Protein AF-A0A9C9NF87-F1 (afdb_monomer_lite)

Sequence (68 aa):
MPSIAAYEFSDFVETAVFLKDQPVFAVADGTVRFPAGGERVVEAHPGGLLSARYDPYGRRLLTGGEDG

InterPro domains:
  IPR001680 WD40 repeat [PS50082] (42-68)

Organism: NCBI:txid182270

Secondary structure (DSSP, 8-state):
---------SS-EEEEEEETTEEEEEETTTEEEE-TTS-EEEE--TT-EEEEEEETTTTEEEEEES--

pLDDT: mean 94.73, std 5.49, range [66.94, 98.62]

Structure (mmCIF, N/CA/C/O backbone):
data_AF-A0A9C9NF87-F1
#
_entry.id   AF-A0A9C9NF87-F1
#
loop_
_atom_site.group_PDB
_atom_site.id
_atom_site.type_symbol
_atom_site.label_atom_id
_atom_site.label_alt_id
_atom_site.label_comp_id
_atom_site.label_asym_id
_atom_site.label_entity_id
_atom_site.label_seq_id
_atom_site.pdbx_PDB_ins_code
_atom_site.Cartn_x
_atom_site.Cartn_y
_atom_site.Cartn_z
_atom_site.occupancy
_atom_site.B_iso_or_equiv
_atom_site.au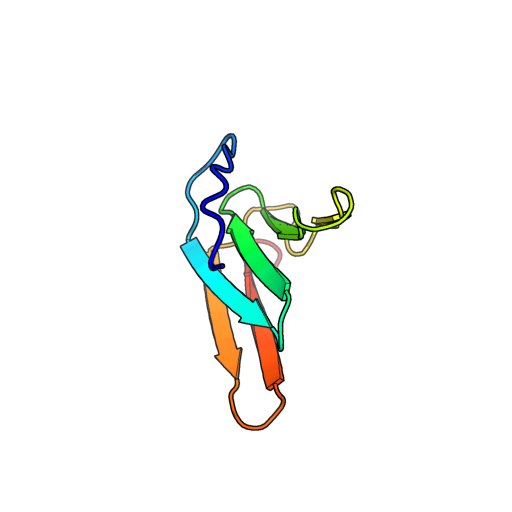th_seq_id
_atom_site.auth_comp_id
_atom_site.auth_asym_id
_atom_site.auth_atom_id
_atom_site.pdbx_PDB_model_num
ATOM 1 N N . MET A 1 1 ? -5.997 6.234 24.279 1.00 66.94 1 MET A N 1
ATOM 2 C CA . MET A 1 1 ? -5.211 7.394 23.804 1.00 66.94 1 MET A CA 1
ATOM 3 C C . MET A 1 1 ? -4.808 7.115 22.370 1.00 66.94 1 MET A C 1
ATOM 5 O O . MET A 1 1 ? -4.401 5.984 22.127 1.00 66.94 1 MET A O 1
ATOM 9 N N . PRO A 1 2 ? -4.949 8.063 21.432 1.00 80.50 2 PRO A N 1
ATOM 10 C CA . PRO A 1 2 ? -4.337 7.908 20.118 1.00 80.50 2 PRO A CA 1
ATOM 11 C C . PRO A 1 2 ? -2.814 7.822 20.286 1.00 80.50 2 PRO A C 1
ATOM 13 O O . PRO A 1 2 ? -2.236 8.582 21.062 1.00 80.50 2 PRO A O 1
ATOM 16 N N . SER A 1 3 ? -2.178 6.875 19.603 1.00 83.81 3 SER A N 1
ATOM 17 C CA . SER A 1 3 ? -0.722 6.762 19.518 1.00 83.81 3 SER A CA 1
ATOM 18 C C . SER A 1 3 ? -0.258 7.216 18.142 1.00 83.81 3 SER A C 1
ATOM 20 O O . SER A 1 3 ? -0.913 6.919 17.144 1.00 83.81 3 SER A O 1
ATOM 22 N N . ILE A 1 4 ? 0.883 7.896 18.086 1.00 88.12 4 ILE A N 1
ATOM 23 C CA . ILE A 1 4 ? 1.555 8.235 16.831 1.00 88.12 4 ILE A CA 1
ATOM 24 C C . ILE A 1 4 ? 2.652 7.196 16.602 1.00 88.12 4 ILE A C 1
ATOM 26 O O . ILE A 1 4 ? 3.443 6.934 17.507 1.00 88.12 4 ILE A O 1
ATOM 30 N N . ALA A 1 5 ? 2.688 6.611 15.407 1.00 89.44 5 ALA A N 1
ATOM 31 C CA . ALA A 1 5 ? 3.751 5.720 14.959 1.00 89.44 5 ALA A CA 1
ATOM 32 C C . ALA A 1 5 ? 4.322 6.255 13.642 1.00 89.44 5 ALA A C 1
ATOM 34 O O . ALA A 1 5 ? 3.557 6.614 12.746 1.00 89.44 5 ALA A O 1
ATOM 35 N N . ALA A 1 6 ? 5.648 6.330 13.549 1.00 91.88 6 ALA A N 1
ATOM 36 C CA . ALA A 1 6 ? 6.347 6.689 12.321 1.00 91.88 6 ALA A CA 1
ATOM 37 C C . ALA A 1 6 ? 6.697 5.419 11.537 1.00 91.88 6 ALA A C 1
ATOM 39 O O . ALA A 1 6 ? 7.110 4.422 12.133 1.00 91.88 6 ALA A O 1
ATOM 40 N N . TYR A 1 7 ? 6.538 5.474 10.216 1.00 93.69 7 TYR A N 1
ATOM 41 C CA . TYR A 1 7 ? 6.907 4.402 9.298 1.00 93.69 7 TYR A CA 1
ATOM 42 C C . TYR A 1 7 ? 7.761 4.987 8.181 1.00 93.69 7 TYR A C 1
ATOM 44 O O . TYR A 1 7 ? 7.380 5.987 7.577 1.00 93.69 7 TYR A O 1
ATOM 52 N N . GLU A 1 8 ? 8.900 4.352 7.934 1.00 94.31 8 GLU A N 1
ATOM 53 C CA . GLU A 1 8 ? 9.850 4.732 6.894 1.00 94.31 8 GLU A CA 1
ATOM 54 C C . GLU A 1 8 ? 9.783 3.700 5.768 1.00 94.31 8 GLU A C 1
ATOM 56 O O . GLU 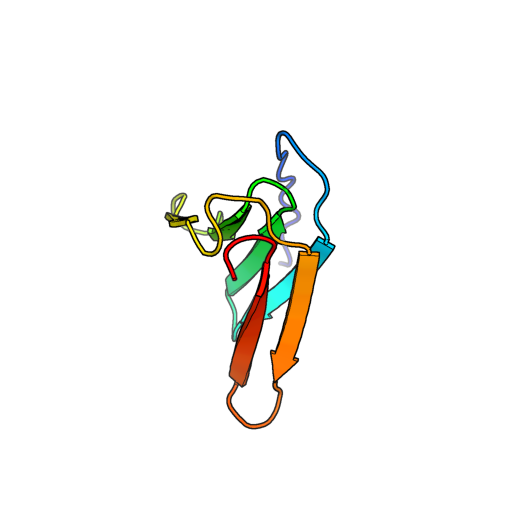A 1 8 ? 9.769 2.494 6.026 1.00 94.31 8 GLU A O 1
ATOM 61 N N . PHE A 1 9 ? 9.759 4.174 4.526 1.00 95.81 9 PHE A N 1
ATOM 62 C C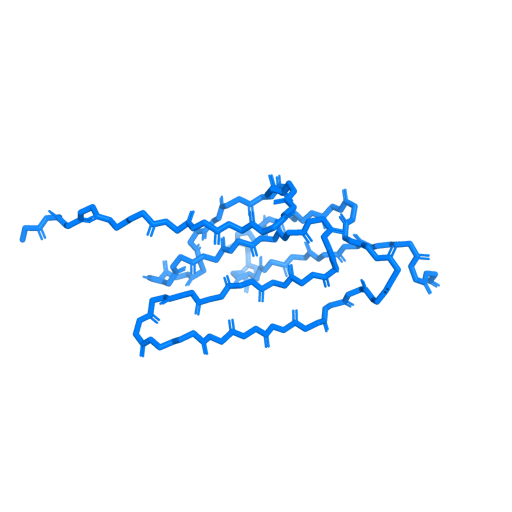A . PHE A 1 9 ? 9.760 3.337 3.329 1.00 95.81 9 PHE A CA 1
ATOM 63 C C . PHE A 1 9 ? 10.880 3.793 2.395 1.00 95.81 9 PHE A C 1
ATOM 65 O O . PHE A 1 9 ? 11.252 4.964 2.382 1.00 95.81 9 PHE A O 1
ATOM 72 N N . SER A 1 10 ? 11.438 2.861 1.624 1.00 93.12 10 SER A N 1
ATOM 73 C CA . SER A 1 10 ? 12.574 3.118 0.729 1.00 93.12 10 SER A CA 1
ATOM 74 C C . SER A 1 10 ? 12.206 3.858 -0.560 1.00 93.12 10 SER A C 1
ATOM 76 O O . SER A 1 10 ? 13.103 4.182 -1.333 1.00 93.12 10 SER A O 1
ATOM 78 N N . ASP A 1 11 ? 10.917 4.099 -0.798 1.00 97.69 11 ASP A N 1
ATOM 79 C CA . ASP A 1 11 ? 10.396 4.757 -1.996 1.00 97.69 11 ASP A CA 1
ATOM 80 C C . ASP A 1 11 ? 9.139 5.586 -1.666 1.00 97.69 11 ASP A C 1
ATOM 82 O O . ASP A 1 11 ? 8.640 5.571 -0.534 1.00 97.69 11 ASP A O 1
ATOM 86 N N . PHE A 1 12 ? 8.625 6.327 -2.646 1.00 97.75 12 PHE A N 1
ATOM 87 C CA . PHE A 1 12 ? 7.470 7.201 -2.502 1.00 97.75 12 PHE A CA 1
ATOM 88 C C . PHE A 1 12 ? 6.216 6.429 -2.092 1.00 97.75 12 PHE A C 1
ATOM 90 O O . PHE A 1 12 ? 5.824 5.444 -2.715 1.00 97.75 12 PHE A O 1
ATOM 97 N N . VAL A 1 13 ? 5.526 6.936 -1.073 1.00 98.38 13 VAL A N 1
ATOM 98 C CA . VAL A 1 13 ? 4.167 6.500 -0.749 1.00 98.38 13 VAL A CA 1
ATOM 99 C C . VAL A 1 13 ? 3.204 7.194 -1.711 1.00 98.38 13 VAL A C 1
ATOM 101 O O . VAL A 1 13 ? 3.010 8.404 -1.619 1.00 98.38 13 VAL A O 1
ATOM 104 N N . GLU A 1 14 ? 2.589 6.436 -2.618 1.00 98.25 14 GLU A N 1
ATOM 105 C CA . GLU A 1 14 ? 1.584 6.959 -3.554 1.00 98.25 14 GLU A CA 1
ATOM 106 C C . GLU A 1 14 ? 0.259 7.228 -2.833 1.00 98.25 14 GLU A C 1
ATOM 108 O O . GLU A 1 14 ? -0.354 8.277 -3.026 1.00 98.25 14 GLU A O 1
ATOM 113 N N . THR A 1 15 ? -0.148 6.316 -1.943 1.00 98.56 15 THR A N 1
ATOM 114 C CA . THR A 1 15 ? -1.371 6.447 -1.141 1.00 98.56 15 THR A CA 1
ATOM 115 C C . THR A 1 15 ? -1.173 5.882 0.260 1.00 98.56 15 THR A C 1
ATOM 117 O O . THR A 1 15 ? -0.747 4.741 0.431 1.00 98.56 15 THR A O 1
ATOM 120 N N . ALA A 1 16 ? -1.579 6.650 1.272 1.00 97.88 16 ALA A N 1
ATOM 121 C CA . ALA A 1 16 ? -1.767 6.177 2.641 1.00 97.88 16 ALA A CA 1
ATOM 122 C C . ALA A 1 16 ? -3.265 6.149 2.973 1.00 97.88 16 ALA A C 1
ATOM 124 O O . ALA A 1 16 ? -3.968 7.145 2.791 1.00 97.88 16 ALA A O 1
ATOM 125 N N . VAL A 1 17 ? -3.770 5.016 3.462 1.00 97.50 17 VAL A N 1
ATOM 126 C CA . VAL A 1 17 ? -5.191 4.846 3.792 1.00 97.50 17 VAL A CA 1
ATOM 127 C C . VAL A 1 17 ? -5.383 3.913 4.980 1.00 97.50 17 VAL A C 1
ATOM 129 O O . VAL A 1 17 ? -4.525 3.096 5.296 1.00 97.50 17 VAL A O 1
ATOM 132 N N . PHE A 1 18 ? -6.544 3.997 5.621 1.00 94.88 18 PHE A N 1
ATOM 133 C CA . PHE A 1 18 ? -7.002 2.960 6.535 1.00 94.88 18 PHE A CA 1
ATOM 134 C C . PHE A 1 18 ? -7.928 1.985 5.813 1.00 94.88 18 PHE A C 1
ATOM 136 O O . PHE A 1 18 ? -9.009 2.358 5.352 1.00 94.88 18 PHE A O 1
ATOM 143 N N . LEU A 1 19 ? -7.530 0.715 5.755 1.00 95.00 19 LEU A N 1
ATOM 144 C CA . LEU A 1 19 ? -8.446 -0.369 5.419 1.00 95.00 19 LEU A CA 1
ATOM 145 C C . LEU A 1 19 ? -9.035 -0.899 6.720 1.00 95.00 19 LEU A C 1
ATOM 147 O O . LEU A 1 19 ? -8.381 -1.613 7.476 1.00 95.00 19 LEU A O 1
ATOM 151 N N . LYS A 1 20 ? -10.291 -0.521 6.978 1.00 91.25 20 LYS A N 1
ATOM 152 C CA . LYS A 1 20 ? -10.923 -0.661 8.296 1.00 91.25 20 LYS A CA 1
ATOM 153 C C . LYS A 1 20 ? -10.117 0.116 9.350 1.00 91.25 20 LYS A C 1
ATOM 155 O O . LYS A 1 20 ? -10.092 1.337 9.307 1.00 91.25 20 LYS A O 1
ATOM 160 N N . ASP A 1 21 ? -9.491 -0.588 10.274 1.00 90.56 21 ASP A N 1
ATOM 161 C CA . ASP A 1 21 ? -8.728 -0.115 11.421 1.00 90.56 21 ASP A CA 1
ATOM 162 C C . ASP A 1 21 ? -7.210 -0.293 11.236 1.00 90.56 21 ASP A C 1
ATOM 164 O O . ASP A 1 21 ? -6.427 0.084 12.106 1.00 90.56 21 ASP A O 1
ATOM 168 N N . GLN A 1 22 ? -6.779 -0.807 10.080 1.00 93.19 22 GLN A N 1
ATOM 169 C CA . GLN A 1 22 ? -5.373 -1.038 9.773 1.00 93.19 22 GLN A CA 1
ATOM 170 C C . GLN A 1 22 ? -4.819 0.058 8.848 1.00 93.19 22 GLN A C 1
ATOM 172 O O . GLN A 1 22 ? -5.405 0.292 7.787 1.00 93.19 22 GLN A O 1
ATOM 177 N N . PRO A 1 23 ? -3.701 0.722 9.203 1.00 95.56 23 PRO A N 1
ATOM 178 C CA . PRO A 1 23 ? -3.009 1.625 8.292 1.00 95.56 23 PRO A CA 1
ATOM 179 C C . PRO A 1 23 ? -2.333 0.824 7.176 1.00 95.56 23 PRO A C 1
ATOM 181 O O . PRO A 1 23 ? -1.698 -0.204 7.427 1.00 95.56 23 PRO A O 1
ATOM 184 N N . VAL A 1 24 ? -2.479 1.308 5.947 1.00 97.94 24 VAL A N 1
ATOM 185 C CA . VAL A 1 24 ? -1.981 0.683 4.723 1.00 97.94 24 VAL A CA 1
ATOM 186 C C . VAL A 1 24 ? -1.309 1.742 3.863 1.00 97.94 24 VAL A C 1
ATOM 188 O O . VAL A 1 24 ? -1.849 2.836 3.687 1.00 97.94 24 VAL A O 1
ATOM 191 N N . PHE A 1 25 ? -0.148 1.405 3.312 1.00 98.38 25 PHE A N 1
ATOM 192 C CA . PHE A 1 25 ? 0.642 2.293 2.464 1.00 98.38 25 PHE A CA 1
ATOM 193 C C . PHE A 1 25 ? 0.908 1.602 1.128 1.00 98.38 25 PHE A C 1
ATOM 195 O O . PHE A 1 25 ? 1.499 0.526 1.106 1.00 98.38 25 PHE A O 1
ATOM 202 N N . ALA A 1 26 ? 0.452 2.194 0.029 1.00 98.62 26 ALA A N 1
ATOM 203 C CA . ALA A 1 26 ? 0.848 1.803 -1.319 1.00 98.62 26 ALA A CA 1
ATOM 204 C C . ALA A 1 26 ? 2.137 2.546 -1.679 1.00 98.62 26 ALA A C 1
ATOM 206 O O . ALA A 1 26 ? 2.171 3.778 -1.621 1.00 98.62 26 ALA A O 1
ATOM 207 N N . VAL A 1 27 ? 3.189 1.800 -2.000 1.00 98.62 27 VAL A N 1
ATOM 208 C CA . VAL A 1 27 ? 4.546 2.313 -2.199 1.00 98.62 27 VAL A CA 1
ATOM 209 C C . VAL A 1 27 ? 4.955 2.092 -3.655 1.00 98.62 27 VAL A C 1
ATOM 211 O O . VAL A 1 27 ? 4.659 1.046 -4.231 1.00 98.62 27 VAL A O 1
ATOM 214 N N . ALA A 1 28 ? 5.612 3.088 -4.252 1.00 98.38 28 ALA A N 1
ATOM 215 C CA . ALA A 1 28 ? 5.997 3.106 -5.664 1.00 98.38 28 ALA A CA 1
ATOM 216 C C . ALA A 1 28 ? 6.915 1.937 -6.063 1.00 98.38 28 ALA A C 1
ATOM 218 O O . ALA A 1 28 ? 6.886 1.514 -7.215 1.00 98.38 28 ALA A O 1
ATOM 219 N N . ASP A 1 29 ? 7.607 1.334 -5.090 1.00 97.69 29 ASP A N 1
ATOM 220 C CA . ASP A 1 29 ? 8.419 0.117 -5.231 1.00 97.69 29 ASP A CA 1
ATOM 221 C C . ASP A 1 29 ? 7.628 -1.140 -5.649 1.00 97.69 29 ASP A C 1
ATOM 223 O O . ASP A 1 29 ? 8.203 -2.220 -5.760 1.00 97.69 29 ASP A O 1
ATOM 227 N N . GLY A 1 30 ? 6.311 -1.023 -5.845 1.00 98.31 30 GLY A N 1
ATOM 228 C CA . GLY A 1 30 ? 5.450 -2.124 -6.267 1.00 98.31 30 GLY A CA 1
ATOM 229 C C . GLY A 1 30 ? 4.711 -2.810 -5.126 1.00 98.31 30 GLY A C 1
ATOM 230 O O . GLY A 1 30 ? 3.974 -3.773 -5.361 1.00 98.31 30 GLY A O 1
ATOM 231 N N . THR A 1 31 ? 4.877 -2.342 -3.888 1.00 98.44 31 THR A N 1
ATOM 232 C CA . THR A 1 31 ? 4.355 -3.023 -2.703 1.00 98.44 31 THR A CA 1
ATOM 233 C C . THR A 1 31 ? 3.216 -2.283 -2.005 1.00 98.44 31 THR A C 1
ATOM 235 O O . THR A 1 31 ? 3.061 -1.064 -2.066 1.00 98.44 31 THR A O 1
ATOM 238 N N . VAL A 1 32 ? 2.410 -3.050 -1.273 1.00 98.38 32 VAL A N 1
ATOM 239 C CA . VAL A 1 32 ? 1.438 -2.556 -0.297 1.00 98.38 32 VAL A CA 1
ATOM 240 C C . VAL A 1 32 ? 1.878 -3.008 1.096 1.00 98.38 32 VAL A C 1
ATOM 242 O O . VAL A 1 32 ? 2.001 -4.206 1.373 1.00 98.38 32 VAL A O 1
ATOM 245 N N . ARG A 1 33 ? 2.126 -2.041 1.981 1.00 98.19 33 ARG A N 1
ATOM 246 C CA . ARG A 1 33 ? 2.693 -2.226 3.322 1.00 98.19 33 ARG A CA 1
ATOM 247 C C . ARG A 1 33 ? 1.616 -2.117 4.396 1.00 98.19 33 ARG A C 1
ATOM 249 O O . ARG A 1 33 ? 0.833 -1.168 4.418 1.00 98.19 33 ARG A O 1
ATOM 256 N N . PHE A 1 34 ? 1.634 -3.064 5.325 1.00 97.19 34 PHE A N 1
ATOM 257 C CA . PHE A 1 34 ? 0.752 -3.161 6.486 1.00 97.19 34 PHE A CA 1
ATOM 258 C C . PHE A 1 34 ? 1.625 -3.252 7.749 1.00 97.19 34 PHE A C 1
ATOM 260 O O . PHE A 1 34 ? 1.963 -4.355 8.179 1.00 97.19 34 PHE A O 1
ATOM 267 N N . PRO A 1 35 ? 2.058 -2.124 8.332 1.00 95.12 35 PRO A N 1
ATOM 268 C CA . PRO A 1 35 ? 3.109 -2.149 9.350 1.00 95.12 35 PRO A CA 1
ATOM 269 C C . PRO A 1 35 ? 2.591 -2.322 10.791 1.00 95.12 35 PRO A C 1
ATOM 271 O O . PRO A 1 35 ? 3.361 -2.610 11.708 1.00 95.12 35 PRO A O 1
ATOM 274 N N . ALA A 1 36 ? 1.290 -2.134 11.030 1.00 91.50 36 ALA A N 1
ATOM 275 C CA . ALA A 1 36 ? 0.703 -2.246 12.364 1.00 91.50 36 ALA A CA 1
ATOM 276 C C . ALA A 1 36 ? 0.530 -3.711 12.803 1.00 91.50 36 ALA A C 1
ATOM 278 O O . ALA A 1 36 ? -0.055 -4.512 12.078 1.00 91.50 36 ALA A O 1
ATOM 279 N N . GLY A 1 37 ? 0.971 -4.035 14.026 1.00 85.62 37 GLY A N 1
ATOM 280 C CA . GLY A 1 37 ? 0.790 -5.364 14.633 1.00 85.62 37 GLY A CA 1
ATOM 281 C C . GLY A 1 37 ? 1.759 -6.446 14.137 1.00 85.62 37 GLY A C 1
ATOM 282 O O . GLY A 1 37 ? 1.572 -7.616 14.459 1.00 85.62 37 GLY A O 1
ATOM 283 N N . GLY A 1 38 ? 2.786 -6.052 13.383 1.00 87.75 38 GLY A N 1
ATOM 284 C CA . GLY A 1 38 ? 3.721 -6.936 12.691 1.00 87.75 38 GLY A CA 1
ATOM 285 C C . GLY A 1 38 ? 3.727 -6.600 11.204 1.00 87.75 38 GLY A C 1
ATOM 286 O O . GLY A 1 38 ? 2.665 -6.449 10.605 1.00 87.75 38 GLY A O 1
ATOM 287 N N . GLU A 1 39 ? 4.914 -6.435 10.620 1.00 92.00 39 GLU A N 1
ATOM 288 C CA . GLU A 1 39 ? 5.020 -6.037 9.219 1.00 92.00 39 GLU A CA 1
ATOM 289 C C . GLU A 1 39 ? 4.475 -7.138 8.305 1.00 92.00 39 GLU A C 1
ATOM 291 O O . GLU A 1 39 ? 4.932 -8.283 8.321 1.00 92.00 39 GLU A O 1
ATOM 296 N N . ARG A 1 40 ? 3.507 -6.764 7.470 1.00 96.81 40 ARG A N 1
ATOM 297 C CA . ARG A 1 40 ? 3.105 -7.537 6.303 1.00 96.81 40 ARG A CA 1
ATOM 298 C C . ARG A 1 40 ? 3.335 -6.707 5.049 1.00 96.81 40 ARG A C 1
ATOM 300 O O . ARG A 1 40 ? 2.909 -5.558 4.955 1.00 96.81 40 ARG A O 1
ATOM 307 N N . VAL A 1 41 ? 3.948 -7.344 4.063 1.00 97.88 41 VAL A N 1
ATOM 308 C CA . VAL A 1 41 ? 4.230 -6.775 2.747 1.00 97.88 41 VAL A CA 1
ATOM 309 C C . VAL A 1 41 ? 3.501 -7.613 1.709 1.00 97.88 41 VAL A C 1
ATOM 311 O O . VAL A 1 41 ? 3.516 -8.842 1.777 1.00 97.88 41 VAL A O 1
ATOM 314 N N . VAL A 1 42 ? 2.832 -6.951 0.774 1.00 97.94 42 VAL A N 1
ATOM 315 C CA . VAL A 1 42 ? 2.249 -7.582 -0.411 1.00 97.94 42 VAL A CA 1
ATOM 316 C C . VAL A 1 42 ? 2.923 -6.961 -1.623 1.00 97.94 42 VAL A C 1
ATOM 318 O O . VAL A 1 42 ? 2.810 -5.757 -1.818 1.00 97.94 42 VAL A O 1
ATOM 321 N N . GLU A 1 43 ? 3.622 -7.757 -2.422 1.00 97.94 43 GLU A N 1
ATOM 322 C CA . GLU A 1 43 ? 4.074 -7.328 -3.747 1.00 97.94 43 GLU A CA 1
ATOM 323 C C . GLU A 1 43 ? 2.860 -7.336 -4.682 1.00 97.94 43 GLU A C 1
ATOM 325 O O . GLU A 1 43 ? 2.272 -8.389 -4.930 1.00 97.94 43 GLU A O 1
ATOM 330 N N . ALA A 1 44 ? 2.419 -6.150 -5.097 1.00 97.88 44 ALA A N 1
ATOM 331 C CA . ALA A 1 44 ? 1.241 -5.974 -5.940 1.00 97.88 44 ALA A CA 1
ATOM 332 C C . ALA A 1 44 ? 1.624 -5.834 -7.416 1.00 97.88 44 ALA A C 1
ATOM 334 O O . ALA A 1 44 ? 0.943 -6.412 -8.256 1.00 97.88 44 ALA A O 1
ATOM 335 N N . HIS A 1 45 ? 2.707 -5.100 -7.700 1.00 98.00 45 HIS A N 1
ATOM 336 C CA . HIS A 1 45 ? 3.155 -4.770 -9.052 1.00 98.00 45 HIS A CA 1
ATOM 337 C C . HIS A 1 45 ? 4.693 -4.812 -9.138 1.00 98.00 45 HIS A C 1
ATOM 339 O O . HIS A 1 45 ? 5.331 -3.819 -8.798 1.00 98.00 45 HIS A O 1
ATOM 345 N N . PRO A 1 46 ? 5.324 -5.912 -9.596 1.00 93.38 46 PRO A N 1
ATOM 346 C CA . PRO A 1 46 ? 6.788 -6.085 -9.589 1.00 93.38 46 PRO A CA 1
ATOM 347 C C . PRO A 1 46 ? 7.562 -5.099 -10.490 1.00 93.38 46 PRO A C 1
ATOM 349 O O . PRO A 1 46 ? 8.787 -5.034 -10.417 1.00 93.38 46 PRO A O 1
ATOM 352 N N . GLY A 1 47 ? 6.867 -4.335 -11.343 1.00 92.12 47 GLY A N 1
ATOM 353 C CA . GLY A 1 47 ? 7.432 -3.230 -12.131 1.00 92.12 47 GLY A CA 1
ATOM 354 C C . GLY A 1 47 ? 7.294 -1.848 -11.484 1.00 92.12 47 GLY A C 1
ATOM 355 O O . GLY A 1 47 ? 7.867 -0.894 -11.985 1.00 92.12 47 GLY A O 1
ATOM 356 N N . GLY A 1 48 ? 6.557 -1.738 -10.379 1.00 97.44 48 GLY A N 1
ATOM 357 C CA .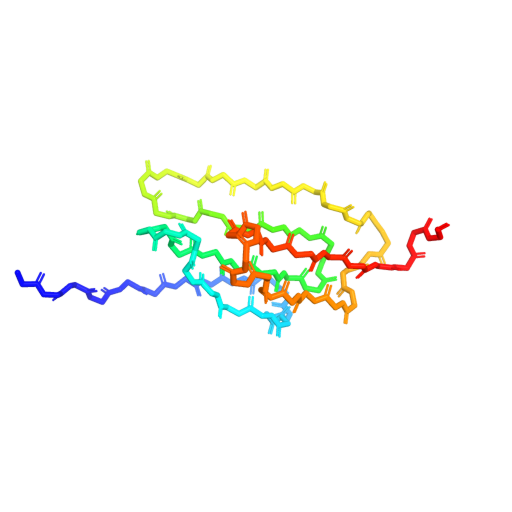 GLY A 1 48 ? 6.249 -0.476 -9.715 1.00 97.44 48 GLY A CA 1
ATOM 358 C C . GLY A 1 48 ? 4.749 -0.214 -9.640 1.00 97.44 48 GLY A C 1
ATOM 359 O O . GLY A 1 48 ? 3.983 -0.541 -10.551 1.00 97.44 48 GLY A O 1
ATOM 360 N N . LEU A 1 49 ? 4.320 0.375 -8.525 1.00 98.44 49 LEU A N 1
ATOM 361 C CA . LEU A 1 49 ? 2.932 0.769 -8.292 1.00 98.44 49 LEU A CA 1
ATOM 362 C C . LEU A 1 49 ? 2.768 2.234 -8.693 1.00 98.44 49 LEU A C 1
ATOM 364 O O . LEU A 1 49 ? 3.395 3.119 -8.117 1.00 98.44 49 LEU A O 1
ATOM 368 N N . LEU A 1 50 ? 1.885 2.495 -9.656 1.00 97.88 50 LEU A N 1
ATOM 369 C CA . LEU A 1 50 ? 1.648 3.840 -10.192 1.00 97.88 50 LEU A CA 1
ATOM 370 C C . LEU A 1 50 ? 0.391 4.502 -9.636 1.00 97.88 50 LEU A C 1
ATOM 372 O O . LEU A 1 50 ? 0.244 5.722 -9.699 1.00 97.88 50 LEU A O 1
ATOM 376 N N . SER A 1 51 ? -0.555 3.704 -9.146 1.00 98.12 51 SER A N 1
ATOM 377 C CA . SER A 1 51 ? -1.806 4.219 -8.607 1.00 98.12 51 SER A CA 1
ATOM 378 C C . SER A 1 51 ? -2.380 3.303 -7.541 1.00 98.12 51 SER A C 1
ATOM 380 O O . SER A 1 51 ? -2.347 2.078 -7.670 1.00 98.12 51 SER A O 1
ATOM 382 N N . ALA A 1 52 ? -2.972 3.903 -6.513 1.00 98.44 52 ALA A N 1
ATOM 383 C CA . ALA A 1 52 ? -3.820 3.207 -5.569 1.00 98.44 52 ALA A CA 1
ATOM 384 C C . ALA A 1 52 ? -5.023 4.072 -5.169 1.00 98.44 52 ALA A C 1
ATOM 386 O O . ALA A 1 52 ? -4.906 5.258 -4.867 1.00 98.44 52 ALA A O 1
ATOM 387 N N . ARG A 1 53 ? -6.231 3.509 -5.189 1.00 98.31 53 ARG A N 1
ATOM 388 C CA . ARG A 1 53 ? -7.465 4.236 -4.853 1.00 98.31 53 ARG A CA 1
ATOM 389 C C . ARG A 1 53 ? -8.328 3.414 -3.917 1.00 98.31 53 ARG A C 1
ATOM 391 O O . ARG A 1 53 ? -8.591 2.237 -4.159 1.00 98.31 53 ARG A O 1
ATOM 398 N N . TYR A 1 54 ? -8.764 4.043 -2.832 1.00 97.94 54 TYR A N 1
ATOM 399 C CA . TYR A 1 54 ? -9.694 3.416 -1.907 1.00 97.94 54 TYR A CA 1
ATOM 400 C C . TYR A 1 54 ? -11.088 3.355 -2.528 1.00 97.94 54 TYR A C 1
ATOM 402 O O . TYR A 1 54 ? -11.652 4.382 -2.901 1.00 97.94 54 TYR A O 1
ATOM 410 N N . ASP A 1 55 ? -11.642 2.150 -2.608 1.00 96.94 55 ASP A N 1
ATOM 411 C CA . ASP A 1 55 ? -13.041 1.912 -2.930 1.00 96.94 55 ASP A CA 1
ATOM 412 C C . ASP A 1 55 ? -13.853 1.865 -1.620 1.00 96.94 55 ASP A C 1
ATOM 414 O O . ASP A 1 55 ? 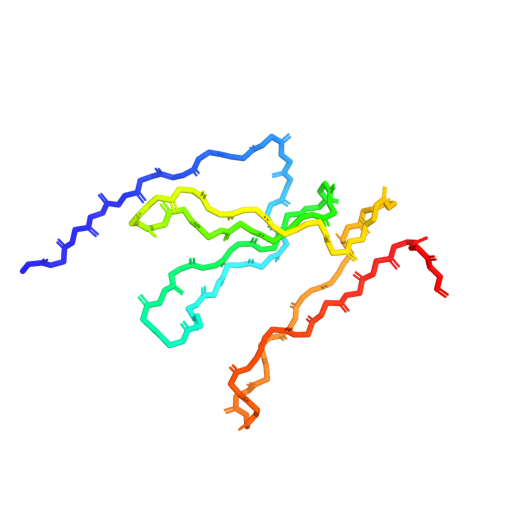-13.766 0.875 -0.878 1.00 96.94 55 ASP A O 1
ATOM 418 N N . PRO A 1 56 ? -14.661 2.901 -1.314 1.00 94.00 56 PRO A N 1
ATOM 419 C CA . PRO A 1 56 ? -15.450 2.939 -0.088 1.00 94.00 56 PRO A CA 1
ATOM 420 C C . PRO A 1 56 ? -16.610 1.936 -0.086 1.00 94.00 56 PRO A C 1
ATOM 422 O O . PRO A 1 56 ? -17.061 1.552 0.994 1.00 94.00 56 PRO A O 1
ATOM 425 N N . TYR A 1 57 ? -17.083 1.490 -1.255 1.00 95.38 57 TYR A N 1
ATOM 426 C CA . TYR A 1 57 ? -18.193 0.544 -1.361 1.00 95.38 57 TYR A CA 1
ATOM 427 C C . TYR A 1 57 ? -17.715 -0.884 -1.102 1.00 95.38 57 TYR A C 1
ATOM 429 O O . TYR A 1 57 ? -18.286 -1.596 -0.275 1.00 95.38 57 TYR A O 1
ATOM 437 N N . GLY A 1 58 ? -16.629 -1.291 -1.761 1.00 94.56 58 GLY A N 1
ATOM 438 C CA . GLY A 1 58 ? -16.002 -2.594 -1.554 1.00 94.56 58 GLY A CA 1
ATOM 439 C C . GLY A 1 58 ? -15.152 -2.678 -0.286 1.00 94.56 58 GLY A C 1
ATOM 440 O O . GLY A 1 58 ? -14.841 -3.788 0.154 1.00 94.56 58 GLY A O 1
ATOM 441 N N . ARG A 1 59 ? -14.793 -1.530 0.313 1.00 93.25 59 ARG A N 1
ATOM 442 C CA . ARG A 1 59 ? -13.849 -1.392 1.439 1.00 93.25 59 ARG A CA 1
ATOM 443 C C . ARG A 1 59 ? -12.493 -2.020 1.113 1.00 93.25 59 ARG A C 1
ATOM 445 O O . ARG A 1 59 ? -11.955 -2.810 1.893 1.00 93.25 59 ARG A O 1
ATOM 452 N N . ARG A 1 60 ? -11.974 -1.702 -0.073 1.00 95.88 60 ARG A N 1
ATOM 453 C CA . ARG A 1 60 ? -10.742 -2.266 -0.646 1.00 95.88 60 ARG A CA 1
ATOM 454 C C . ARG A 1 60 ? -9.839 -1.158 -1.161 1.00 95.88 60 ARG A C 1
ATOM 456 O O . ARG A 1 60 ? -10.295 -0.052 -1.430 1.00 95.88 60 ARG A O 1
ATOM 463 N N . LEU A 1 61 ? -8.564 -1.484 -1.325 1.00 97.94 61 LEU A N 1
ATOM 464 C CA . LEU A 1 61 ? -7.627 -0.670 -2.083 1.00 97.94 61 LEU A CA 1
ATOM 465 C C . LEU A 1 61 ? -7.489 -1.289 -3.474 1.00 97.94 61 LEU A C 1
ATOM 467 O O . LEU A 1 61 ? -7.142 -2.462 -3.585 1.00 97.94 61 LEU A O 1
ATOM 471 N N . LEU A 1 62 ? -7.814 -0.521 -4.508 1.00 97.94 62 LEU A N 1
ATOM 472 C CA . LEU A 1 62 ? -7.549 -0.878 -5.898 1.00 97.94 62 LEU A CA 1
ATOM 473 C C . LEU A 1 62 ? -6.161 -0.354 -6.257 1.00 97.94 62 LEU A C 1
ATOM 475 O O . LEU A 1 62 ? -5.880 0.801 -5.945 1.00 97.94 62 LEU A O 1
ATOM 479 N N . THR A 1 63 ? -5.321 -1.170 -6.890 1.00 98.31 63 THR A N 1
ATOM 480 C CA . THR A 1 63 ? -3.957 -0.797 -7.297 1.00 98.31 63 THR A CA 1
ATOM 481 C C . THR A 1 63 ? -3.753 -1.023 -8.792 1.00 98.31 63 THR A C 1
ATOM 483 O O . THR A 1 63 ? -4.433 -1.858 -9.392 1.00 98.31 63 THR A O 1
ATOM 486 N N . GLY A 1 64 ? -2.839 -0.262 -9.390 1.00 98.19 64 GLY A N 1
ATOM 487 C CA . GLY A 1 64 ? -2.370 -0.463 -10.760 1.00 98.19 64 GLY A CA 1
ATOM 488 C C . GLY A 1 64 ? -0.894 -0.093 -10.893 1.00 98.19 64 GLY A C 1
ATOM 489 O O . GLY A 1 64 ? -0.429 0.826 -10.207 1.00 98.19 64 GLY A O 1
ATOM 490 N N . GLY A 1 65 ? -0.178 -0.792 -11.773 1.00 97.44 65 GLY A N 1
ATOM 491 C CA . GLY A 1 65 ? 1.269 -0.675 -11.930 1.00 97.44 65 GLY A CA 1
ATOM 492 C C . GLY A 1 65 ? 1.755 -0.752 -13.374 1.00 97.44 65 GLY A C 1
ATOM 493 O O . GLY A 1 65 ? 0.970 -0.698 -14.320 1.00 97.44 65 GLY A O 1
ATOM 494 N N . GLU A 1 66 ? 3.076 -0.836 -13.526 1.00 96.12 66 GLU A N 1
ATOM 495 C CA . GLU A 1 66 ? 3.777 -0.946 -14.819 1.00 96.12 66 GLU A CA 1
ATOM 496 C C . GLU A 1 66 ? 3.853 -2.386 -15.361 1.00 96.12 66 GLU A C 1
ATOM 498 O O . GLU A 1 66 ? 4.520 -2.651 -16.359 1.00 96.12 66 GLU A O 1
ATOM 503 N N . ASP A 1 67 ? 3.184 -3.332 -14.706 1.00 92.81 67 ASP A N 1
ATOM 504 C CA . ASP A 1 67 ? 3.270 -4.770 -14.961 1.00 92.81 67 ASP A CA 1
ATOM 505 C C . ASP A 1 67 ? 2.362 -5.296 -16.090 1.00 92.81 67 ASP A C 1
ATOM 507 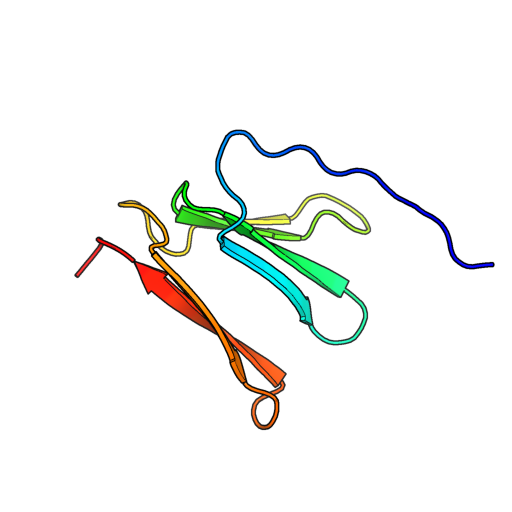O O . ASP A 1 67 ? 2.486 -6.465 -16.463 1.00 92.81 67 ASP A O 1
ATOM 511 N N . GLY A 1 68 ? 1.543 -4.428 -16.698 1.00 78.44 68 GLY A N 1
ATOM 512 C CA . GLY A 1 68 ? 0.702 -4.735 -17.868 1.00 78.44 68 GLY A CA 1
ATOM 513 C C . GLY A 1 68 ? -0.606 -5.444 -17.537 1.00 78.44 68 GLY A C 1
ATOM 514 O O . GLY A 1 68 ? -1.122 -6.125 -18.453 1.00 78.44 68 GLY A O 1
#

Foldseek 3Di:
DDDDDDDDDPADFQDWDDLPPWIWTFGQCQWIWGPPPHTDIDRHANQGWDDWDQDPVVSDIDTDDPRD

Radius of gyration: 12.05 Å; chains: 1; bounding box: 31×16×42 Å